Protein AF-A0A1E7FWL5-F1 (afdb_monomer_lite)

InterPro domains:
  IPR036691 Endonuclease/exonuclease/phosphatase superfamily [G3DSA:3.60.10.10] (48-161)
  IPR036691 Endonuclease/exonuclease/phosphatase superfamily [SSF56219] (115-160)

pLDDT: mean 86.13, std 13.61, range [46.31, 97.75]

Foldseek 3Di:
DLVLLVVLQQVLFDPDPQRWQAQVSLQVLCCLLVVDALDDVLNVLQQVQQPDDQPCPPDDPVVRSNVGDRDRGGIQDSVSSVVSVVVCVVVVVVVSVQSSCVSSVNHDPDPADDDDDDDDDDDDPQFKDWDDWDDDDDPDQDDCVVPVDNDPDTDTDIDTD

Secondary structure (DSSP, 8-state):
-HHHHHHHHHHHS-SSTT--B-HHHHHHHHHHHHSSTT-HHHHHHHHHHTT---S-TTS-HHHHHHH----TT--B-HHHHHHHHHHHHHTT-HHHHHHHHHHTT--PPP--------------TTTEEEEEEE----SS---TTT---SS---EEEEEE-

Sequence (161 aa):
MKDRLERIYNKLSNDTDDKQMDKITVEKWLLCINKKLRRGDEYRNAALAMGYIDSNPDDPWEERKYRMTIPEDGILSLSGFIEVYQKELSCGKFWGIAHDMQVLDESLPDAGLFTSRFDRIYYNSQSLTPVTITDTTSDEPCPNENEPSDHLPVAVSFTTI

Organism: NCBI:txid635003

Structure (mmCIF, N/CA/C/O backbone):
data_AF-A0A1E7FWL5-F1
#
_entry.id   AF-A0A1E7FWL5-F1
#
loop_
_atom_site.group_PDB
_atom_site.id
_atom_site.type_symbol
_atom_site.label_atom_id
_atom_site.label_alt_id
_atom_site.label_comp_id
_atom_site.label_asym_id
_atom_site.label_entity_id
_atom_site.label_seq_id
_atom_site.pdbx_PDB_ins_code
_atom_site.Cartn_x
_atom_site.Cartn_y
_atom_site.Cartn_z
_atom_site.occupancy
_atom_site.B_iso_or_equiv
_atom_site.auth_seq_id
_atom_site.auth_comp_id
_atom_site.auth_asym_id
_atom_site.auth_atom_id
_atom_site.pdbx_PDB_model_num
ATOM 1 N N . MET A 1 1 ? -7.655 -14.148 -1.323 1.00 81.94 1 MET A N 1
ATOM 2 C CA . MET A 1 1 ? -7.127 -12.808 -0.975 1.00 81.94 1 MET A CA 1
ATOM 3 C C . MET A 1 1 ? -8.059 -12.081 -0.014 1.00 81.94 1 MET A C 1
ATOM 5 O O . MET A 1 1 ? -7.613 -11.789 1.081 1.00 81.94 1 MET A O 1
ATOM 9 N N . LYS A 1 2 ? -9.339 -11.851 -0.360 1.00 89.75 2 LYS A N 1
ATOM 10 C CA . LYS A 1 2 ? -10.300 -11.154 0.522 1.00 89.75 2 LYS A CA 1
ATOM 11 C C . LYS A 1 2 ? -10.376 -11.744 1.935 1.00 89.75 2 LYS A C 1
ATOM 13 O O . LYS A 1 2 ? -10.091 -11.026 2.878 1.00 89.75 2 LYS A O 1
ATOM 18 N N . ASP A 1 3 ? -10.566 -13.055 2.064 1.00 94.25 3 ASP A N 1
ATOM 19 C CA . ASP A 1 3 ? -10.637 -13.715 3.378 1.00 94.25 3 ASP A CA 1
ATOM 20 C C . ASP A 1 3 ? -9.360 -13.538 4.224 1.00 94.25 3 ASP A C 1
ATOM 22 O O . ASP A 1 3 ? -9.424 -13.517 5.449 1.00 94.25 3 ASP A O 1
ATOM 26 N N . ARG A 1 4 ? -8.181 -13.415 3.587 1.00 95.12 4 ARG A N 1
ATOM 27 C CA . ARG A 1 4 ? -6.919 -13.104 4.288 1.00 95.12 4 ARG A CA 1
ATOM 28 C C . ARG A 1 4 ? -6.934 -11.672 4.800 1.00 95.12 4 ARG A C 1
ATOM 30 O O . ARG A 1 4 ? -6.671 -11.453 5.974 1.00 95.12 4 ARG A O 1
ATOM 37 N N . LEU A 1 5 ? -7.289 -10.719 3.939 1.00 96.25 5 LEU A N 1
ATOM 38 C CA . LEU A 1 5 ? -7.391 -9.308 4.313 1.00 96.25 5 LEU A CA 1
ATOM 39 C C . LEU A 1 5 ? -8.405 -9.096 5.441 1.00 96.25 5 LEU A C 1
ATOM 41 O O . LEU A 1 5 ? -8.142 -8.314 6.343 1.00 96.25 5 LEU A O 1
ATOM 45 N N . GLU A 1 6 ? -9.513 -9.836 5.444 1.00 95.81 6 GLU A N 1
ATOM 46 C CA . GLU A 1 6 ? -10.486 -9.817 6.539 1.00 95.81 6 GLU A CA 1
ATOM 47 C C . GLU A 1 6 ? -9.888 -10.318 7.857 1.00 95.81 6 GLU A C 1
ATOM 49 O O . GLU A 1 6 ? -10.095 -9.700 8.899 1.00 95.81 6 GLU A O 1
ATOM 54 N N . ARG A 1 7 ? -9.118 -11.413 7.847 1.00 96.12 7 ARG A N 1
ATOM 55 C CA . ARG A 1 7 ? -8.437 -11.902 9.059 1.00 96.12 7 ARG A CA 1
ATOM 56 C C . ARG A 1 7 ? -7.374 -10.931 9.561 1.00 96.12 7 ARG A C 1
ATOM 58 O O . ARG A 1 7 ? -7.325 -10.674 10.762 1.00 96.12 7 ARG A O 1
ATOM 65 N N . ILE A 1 8 ? -6.580 -10.354 8.658 1.00 96.69 8 ILE A N 1
ATOM 66 C CA . ILE A 1 8 ? -5.597 -9.312 8.984 1.00 96.69 8 ILE A CA 1
ATOM 67 C C . ILE A 1 8 ? -6.299 -8.112 9.614 1.00 96.69 8 ILE A C 1
ATOM 69 O O . ILE A 1 8 ? -5.916 -7.681 10.698 1.00 96.69 8 ILE A O 1
ATOM 73 N N . TYR A 1 9 ? -7.351 -7.606 8.970 1.00 96.81 9 TYR A N 1
ATOM 74 C CA . TYR A 1 9 ? -8.120 -6.474 9.470 1.00 96.81 9 TYR A CA 1
ATOM 75 C C . TYR A 1 9 ? -8.658 -6.754 10.872 1.00 96.81 9 TYR A C 1
ATOM 77 O O . TYR A 1 9 ? -8.427 -5.966 11.778 1.00 96.81 9 TYR A O 1
ATOM 85 N N . ASN A 1 10 ? -9.270 -7.922 11.082 1.00 94.75 10 ASN A N 1
ATOM 86 C CA . ASN A 1 10 ? -9.782 -8.343 12.386 1.00 94.75 10 ASN A CA 1
ATOM 87 C C . ASN A 1 10 ? -8.697 -8.484 13.470 1.00 94.75 10 ASN A C 1
ATOM 89 O O . ASN A 1 10 ? -9.008 -8.327 14.647 1.00 94.75 10 ASN A O 1
ATOM 93 N N . LYS A 1 11 ? -7.456 -8.835 13.100 1.00 95.06 11 LYS A N 1
ATOM 94 C CA . LYS A 1 11 ? -6.303 -8.929 14.018 1.00 95.06 11 LYS A CA 1
ATOM 95 C C . LYS A 1 11 ? -5.776 -7.546 14.401 1.00 95.06 11 LYS A C 1
ATOM 97 O O . LYS A 1 11 ? -5.263 -7.376 15.502 1.00 95.06 11 LYS A O 1
ATOM 102 N N . LEU A 1 12 ? -5.848 -6.592 13.475 1.00 95.12 12 LEU A N 1
ATOM 103 C CA . LEU A 1 12 ? -5.345 -5.234 13.668 1.00 95.12 12 LEU A CA 1
ATOM 104 C C . LEU A 1 12 ? -6.376 -4.321 14.331 1.00 95.12 12 LEU A C 1
ATOM 106 O O . LEU A 1 12 ? -5.986 -3.453 15.103 1.00 95.12 12 LEU A O 1
ATOM 110 N N . SER A 1 13 ? -7.659 -4.501 14.018 1.00 94.62 13 SER A N 1
ATOM 111 C CA . SER A 1 13 ? -8.760 -3.674 14.503 1.00 94.62 13 SER A CA 1
ATOM 112 C C . SER A 1 13 ? -8.833 -3.642 16.023 1.00 94.62 13 SER A C 1
ATOM 114 O O . SER A 1 13 ? -8.493 -4.610 16.703 1.00 94.62 13 SER A O 1
ATOM 116 N N . ASN A 1 14 ? -9.353 -2.537 16.539 1.00 88.25 14 ASN A N 1
ATOM 117 C CA . ASN A 1 14 ? -9.596 -2.345 17.957 1.00 88.25 14 ASN A CA 1
ATOM 118 C 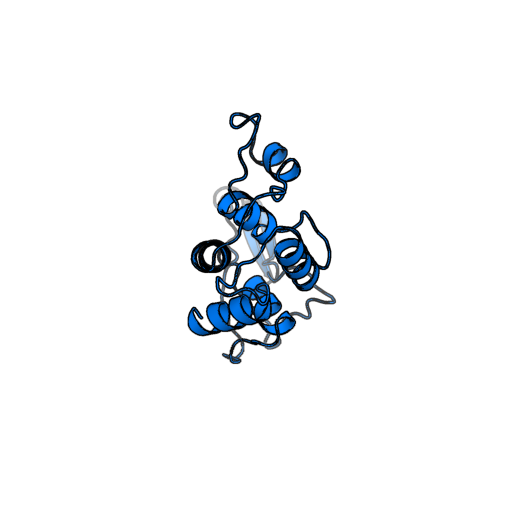C . ASN A 1 14 ? -10.565 -3.425 18.478 1.00 88.25 14 ASN A C 1
ATOM 120 O O . ASN A 1 14 ? -11.459 -3.857 17.751 1.00 88.25 14 ASN A O 1
ATOM 124 N N . ASP A 1 15 ? -10.432 -3.810 19.749 1.00 80.81 15 ASP A N 1
ATOM 125 C CA . ASP A 1 15 ? -11.254 -4.851 20.399 1.00 80.81 15 ASP A CA 1
ATOM 126 C C . ASP A 1 15 ? -12.670 -4.350 20.777 1.00 80.81 15 ASP A C 1
ATOM 128 O O . ASP A 1 15 ? -13.257 -4.743 21.782 1.00 80.81 15 ASP A O 1
ATOM 132 N N . THR A 1 16 ? -13.196 -3.396 20.005 1.00 76.75 16 THR A N 1
ATOM 133 C CA . THR A 1 16 ? -14.547 -2.850 20.155 1.00 76.75 16 THR A CA 1
ATOM 134 C C . THR A 1 16 ? -15.543 -3.666 19.333 1.00 76.75 16 THR A C 1
ATOM 136 O O . THR A 1 16 ? -15.167 -4.316 18.356 1.00 76.75 16 THR A O 1
ATOM 139 N N . ASP A 1 17 ? -16.830 -3.594 19.690 1.00 71.50 17 ASP A N 1
ATOM 140 C CA . ASP A 1 17 ? -17.902 -4.345 19.014 1.00 71.50 17 ASP A CA 1
ATOM 141 C C . ASP A 1 17 ? -17.952 -4.098 17.491 1.00 71.50 17 ASP A C 1
ATOM 143 O O . ASP A 1 17 ? -18.277 -5.005 16.727 1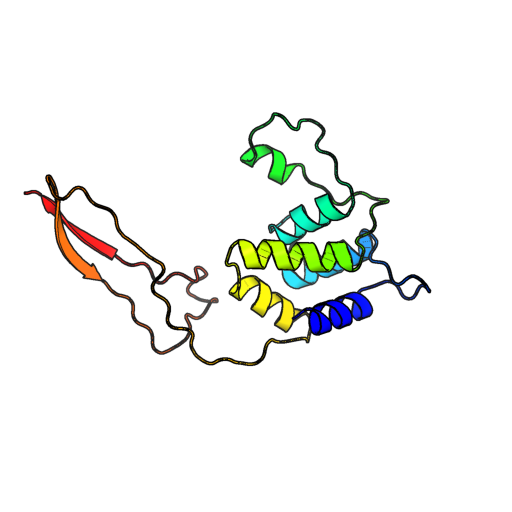.00 71.50 17 ASP A O 1
ATOM 147 N N . ASP A 1 18 ? -17.550 -2.904 17.041 1.00 73.44 18 ASP A N 1
ATOM 148 C CA . ASP A 1 18 ? -17.563 -2.512 15.626 1.00 73.44 18 ASP A CA 1
ATOM 149 C C . ASP A 1 18 ? -16.251 -2.793 14.871 1.00 73.44 18 ASP A C 1
ATOM 151 O O . ASP A 1 18 ? -16.174 -2.474 13.684 1.00 73.44 18 ASP A O 1
ATOM 155 N N . LYS A 1 19 ? -15.224 -3.366 15.528 1.00 81.50 19 LYS A N 1
ATOM 156 C CA . LYS A 1 19 ? -13.902 -3.710 14.960 1.00 81.50 19 LYS A CA 1
ATOM 157 C C . LYS A 1 19 ? -13.405 -2.713 13.914 1.00 81.50 19 LYS A C 1
ATOM 159 O O . LYS A 1 19 ? -13.392 -2.989 12.718 1.00 81.50 19 LYS A O 1
ATOM 164 N N . GLN A 1 20 ? -12.972 -1.545 14.370 1.00 88.25 20 GLN A N 1
ATOM 165 C CA . GLN A 1 20 ? -12.513 -0.464 13.496 1.00 88.25 20 GLN A CA 1
ATOM 166 C C . GLN A 1 20 ? -11.011 -0.224 13.640 1.00 88.25 20 GLN A C 1
ATOM 168 O O . GLN A 1 20 ? -10.422 -0.530 14.677 1.00 88.25 20 GLN A O 1
ATOM 173 N N . MET A 1 21 ? -10.389 0.335 12.601 1.00 96.75 21 MET A N 1
ATOM 174 C CA . MET A 1 21 ? -9.006 0.807 12.653 1.00 96.75 21 MET A CA 1
ATOM 175 C C . MET A 1 21 ? -9.004 2.338 12.689 1.00 96.75 21 MET A C 1
ATOM 177 O O . MET A 1 21 ? -9.218 2.993 11.668 1.00 96.75 21 MET A O 1
ATOM 181 N N . ASP A 1 22 ? -8.778 2.901 13.874 1.00 96.56 22 ASP A N 1
ATOM 182 C CA . ASP A 1 22 ? -8.527 4.335 14.042 1.00 96.56 22 ASP A CA 1
ATOM 183 C C . ASP A 1 22 ? -7.123 4.726 13.546 1.00 96.56 22 ASP A C 1
ATOM 185 O O . ASP A 1 22 ? -6.329 3.880 13.116 1.00 96.56 22 ASP A O 1
ATOM 189 N N . LYS A 1 23 ? -6.787 6.018 13.630 1.00 96.88 23 LYS A N 1
ATOM 190 C CA . LYS A 1 23 ? -5.464 6.528 13.257 1.00 96.88 23 LYS A CA 1
ATOM 191 C C . LYS A 1 23 ? -4.312 5.757 13.907 1.00 96.88 23 LYS A C 1
ATOM 193 O O . LYS A 1 23 ? -3.359 5.412 13.213 1.00 96.88 23 LYS A O 1
ATOM 198 N N . ILE A 1 24 ? -4.375 5.480 15.210 1.00 96.06 24 ILE A N 1
ATOM 199 C CA . ILE A 1 24 ? -3.279 4.823 15.940 1.00 96.06 24 ILE A CA 1
ATOM 200 C C . ILE A 1 24 ? -3.084 3.405 15.405 1.00 96.06 24 ILE A C 1
ATOM 202 O O . ILE A 1 24 ? -1.956 2.957 15.182 1.00 96.06 24 ILE A O 1
ATOM 206 N N . THR A 1 25 ? -4.183 2.695 15.189 1.00 96.62 25 THR A N 1
ATOM 207 C CA . THR A 1 25 ? -4.178 1.335 14.659 1.00 96.62 25 THR A CA 1
ATOM 208 C C . THR A 1 25 ? -3.685 1.291 13.208 1.00 96.62 25 THR A C 1
ATOM 210 O O . THR A 1 25 ? -2.848 0.450 12.868 1.00 96.62 25 THR A O 1
ATOM 213 N N . VAL A 1 26 ? -4.109 2.236 12.365 1.00 97.62 26 VAL A N 1
ATOM 214 C CA . VAL A 1 26 ? -3.626 2.373 10.980 1.00 97.62 26 VAL A CA 1
ATOM 215 C C . VAL A 1 26 ? -2.139 2.714 10.933 1.00 97.62 26 VAL A C 1
ATOM 217 O O . VAL A 1 26 ? -1.394 2.090 10.180 1.00 97.62 26 VAL A O 1
ATOM 220 N N . GLU A 1 27 ? -1.662 3.644 11.759 1.00 97.25 27 GLU A N 1
ATOM 221 C CA . GLU A 1 27 ? -0.239 3.987 11.824 1.00 97.25 27 GLU A CA 1
ATOM 222 C C . GLU A 1 27 ? 0.614 2.800 12.284 1.00 97.25 27 GLU A C 1
ATOM 224 O O . GLU A 1 27 ? 1.677 2.560 11.713 1.00 97.25 27 GLU A O 1
ATOM 229 N N . LYS A 1 28 ? 0.150 2.001 13.254 1.00 96.62 28 LYS A N 1
ATOM 230 C CA . LYS A 1 28 ? 0.842 0.764 13.659 1.00 96.62 28 LYS A CA 1
ATOM 231 C C . LYS A 1 28 ? 0.945 -0.234 12.510 1.00 96.62 28 LYS A C 1
ATOM 233 O O . LYS A 1 28 ? 2.024 -0.782 12.287 1.00 96.62 28 LYS A O 1
ATOM 238 N N . TRP A 1 29 ? -0.147 -0.452 11.777 1.00 97.06 29 TRP A N 1
ATOM 239 C CA . TRP A 1 29 ? -0.147 -1.308 10.590 1.00 97.06 29 TRP A CA 1
ATOM 240 C C . TRP A 1 29 ? 0.854 -0.807 9.543 1.00 97.06 29 TRP A C 1
ATOM 242 O O . TRP A 1 29 ? 1.752 -1.553 9.153 1.00 97.06 29 TRP A O 1
ATOM 252 N N . LEU A 1 30 ? 0.764 0.469 9.162 1.00 96.88 30 LEU A N 1
ATOM 253 C CA . LEU A 1 30 ? 1.634 1.082 8.156 1.00 96.88 30 LEU A CA 1
ATOM 254 C C . LEU A 1 30 ? 3.104 1.065 8.583 1.00 96.88 30 LEU A C 1
ATOM 256 O O . LEU A 1 30 ? 3.982 0.809 7.763 1.00 96.88 30 LEU A O 1
ATOM 260 N N . LEU A 1 31 ? 3.398 1.297 9.864 1.00 95.94 31 LEU A N 1
ATOM 261 C CA . LEU A 1 31 ? 4.753 1.195 10.398 1.00 95.94 31 LEU A CA 1
ATOM 262 C C . LEU A 1 31 ? 5.275 -0.247 10.346 1.00 95.94 31 LEU A C 1
ATOM 264 O O . LEU A 1 31 ? 6.455 -0.454 10.067 1.00 95.94 31 LEU A O 1
ATOM 268 N N . CYS A 1 32 ? 4.412 -1.238 10.579 1.00 95.31 32 CYS A N 1
ATOM 269 C CA . CYS A 1 32 ? 4.779 -2.649 10.531 1.00 95.31 32 CYS A CA 1
ATOM 270 C C . CYS A 1 32 ? 5.226 -3.070 9.122 1.00 95.31 32 CYS A C 1
ATOM 272 O O . CYS A 1 32 ? 6.319 -3.636 8.979 1.00 95.31 32 CYS A O 1
ATOM 274 N N . ILE A 1 33 ? 4.439 -2.718 8.097 1.00 94.88 33 ILE A N 1
ATOM 275 C CA . ILE A 1 33 ? 4.720 -3.072 6.697 1.00 94.88 33 ILE A CA 1
ATOM 276 C C . ILE A 1 33 ? 5.826 -2.207 6.069 1.00 94.88 33 ILE A C 1
ATOM 278 O O . ILE A 1 33 ? 6.759 -2.739 5.476 1.00 94.88 33 ILE A O 1
ATOM 282 N N . ASN A 1 34 ? 5.820 -0.885 6.286 1.00 91.06 34 ASN A N 1
ATOM 283 C CA . ASN A 1 34 ? 6.728 0.042 5.593 1.00 91.06 34 ASN A CA 1
ATOM 284 C C . ASN A 1 34 ? 8.012 0.369 6.366 1.00 91.06 34 ASN A C 1
ATOM 286 O O . ASN A 1 34 ? 8.888 1.065 5.838 1.00 91.06 34 ASN A O 1
ATOM 290 N N . LYS A 1 35 ? 8.100 -0.032 7.643 1.00 91.94 35 LYS A N 1
ATOM 291 C CA . LYS A 1 35 ? 9.143 0.354 8.623 1.00 91.94 35 LYS A CA 1
ATOM 292 C C . LYS A 1 35 ? 9.256 1.862 8.891 1.00 91.94 35 LYS A C 1
ATOM 294 O O . LYS A 1 35 ? 10.039 2.284 9.739 1.00 91.94 35 LYS A O 1
ATOM 299 N N . LYS A 1 36 ? 8.469 2.688 8.194 1.00 91.69 36 LYS A N 1
ATOM 300 C CA . LYS A 1 36 ? 8.424 4.147 8.309 1.00 91.69 36 LYS A CA 1
ATOM 301 C C . LYS A 1 36 ? 7.041 4.664 7.909 1.00 91.69 36 LYS A C 1
ATOM 303 O O . LYS A 1 36 ? 6.498 4.257 6.886 1.00 91.69 36 LYS A O 1
ATOM 308 N N . LEU A 1 37 ? 6.506 5.609 8.681 1.00 91.44 37 LEU A N 1
ATOM 309 C CA . LEU A 1 37 ? 5.260 6.309 8.354 1.00 91.44 37 LEU A CA 1
ATOM 310 C C . LEU A 1 37 ? 5.430 7.285 7.179 1.00 91.44 37 LEU A C 1
ATOM 312 O O . LEU A 1 37 ? 6.541 7.723 6.868 1.00 91.44 37 LEU A O 1
ATOM 316 N N . ARG A 1 38 ? 4.303 7.677 6.568 1.00 90.38 38 ARG A N 1
ATOM 317 C CA . ARG A 1 38 ? 4.225 8.644 5.452 1.00 90.38 38 ARG A CA 1
ATOM 318 C C . ARG A 1 38 ? 4.963 8.190 4.185 1.00 90.38 38 ARG A C 1
ATOM 320 O O . ARG A 1 38 ? 5.402 9.011 3.380 1.00 90.38 38 ARG A O 1
ATOM 327 N N . ARG A 1 39 ? 5.118 6.877 4.020 1.00 89.06 39 ARG A N 1
ATOM 328 C CA . ARG A 1 39 ? 5.739 6.226 2.864 1.00 89.06 39 ARG A CA 1
ATOM 329 C C . ARG A 1 39 ? 4.734 5.276 2.220 1.00 89.06 39 ARG A C 1
ATOM 331 O O . ARG A 1 39 ? 3.891 4.723 2.915 1.00 89.06 39 ARG A O 1
ATOM 338 N N . GLY A 1 40 ? 4.891 5.074 0.915 1.00 90.00 40 GLY A N 1
ATOM 339 C CA . GLY A 1 40 ? 4.108 4.099 0.166 1.00 90.00 40 GLY A CA 1
ATOM 340 C C . GLY A 1 40 ? 2.762 4.653 -0.276 1.00 90.00 40 GLY A C 1
ATOM 341 O O . GLY A 1 40 ? 2.299 5.693 0.206 1.00 90.00 40 GLY A O 1
ATOM 342 N N . ASP A 1 41 ? 2.166 3.978 -1.247 1.00 92.75 41 ASP A N 1
ATOM 343 C CA . ASP A 1 41 ? 0.825 4.317 -1.716 1.00 92.75 41 ASP A CA 1
ATOM 344 C C . ASP A 1 41 ? -0.237 3.744 -0.779 1.00 92.75 41 ASP A C 1
ATOM 346 O O . ASP A 1 41 ? -1.313 4.316 -0.677 1.00 92.75 41 ASP A O 1
ATOM 350 N N . GLU A 1 42 ? 0.091 2.724 0.010 1.00 95.88 42 GLU A N 1
ATOM 351 C CA . GLU A 1 42 ? -0.728 2.183 1.091 1.00 95.88 42 GLU A CA 1
ATOM 352 C C . GLU A 1 42 ? -1.085 3.277 2.099 1.00 95.88 42 GLU A C 1
ATOM 354 O O . GLU A 1 42 ? -2.255 3.456 2.426 1.00 95.88 42 GLU A O 1
ATOM 359 N N . TYR A 1 43 ? -0.100 4.084 2.520 1.00 96.62 43 TYR A N 1
ATOM 360 C CA . TYR A 1 43 ? -0.333 5.219 3.418 1.00 96.62 43 TYR A CA 1
ATOM 361 C C . TYR A 1 43 ? -1.285 6.245 2.793 1.00 96.62 43 TYR A C 1
ATOM 363 O O . TYR A 1 43 ? -2.182 6.760 3.459 1.00 96.62 43 TYR A O 1
ATOM 371 N N . ARG A 1 44 ? -1.097 6.552 1.506 1.00 96.31 44 ARG A N 1
ATOM 372 C CA . ARG A 1 44 ? -1.893 7.564 0.797 1.00 96.31 44 ARG A CA 1
ATOM 373 C C . ARG A 1 44 ? -3.323 7.087 0.571 1.00 9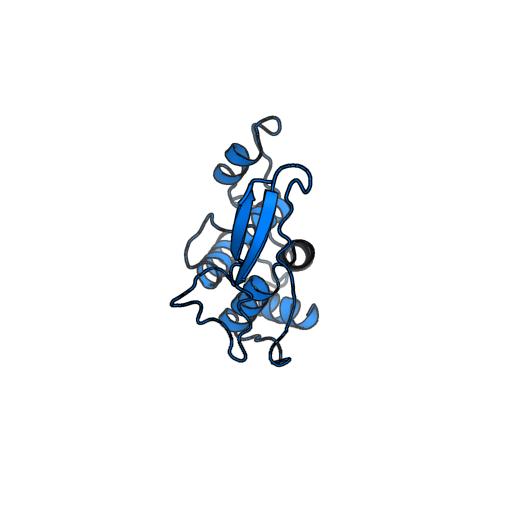6.31 44 ARG A C 1
ATOM 375 O O . ARG A 1 44 ? -4.278 7.803 0.849 1.00 96.31 44 ARG A O 1
ATOM 382 N N . ASN A 1 45 ? -3.466 5.849 0.123 1.00 97.00 45 ASN A N 1
ATOM 383 C CA . ASN A 1 45 ? -4.750 5.203 -0.085 1.00 97.00 45 ASN A CA 1
ATOM 384 C C . ASN A 1 45 ? -5.506 5.042 1.239 1.00 97.00 45 ASN A C 1
ATOM 386 O O . ASN A 1 45 ? -6.711 5.278 1.260 1.00 97.00 45 ASN A O 1
ATOM 390 N N . ALA A 1 46 ? -4.815 4.729 2.342 1.00 97.75 46 ALA A N 1
ATOM 391 C CA . ALA A 1 46 ? -5.412 4.693 3.674 1.00 97.75 46 ALA A CA 1
ATOM 392 C C . ALA A 1 46 ? -5.895 6.082 4.112 1.00 97.75 46 ALA A C 1
ATOM 394 O O . ALA A 1 46 ? -7.043 6.217 4.519 1.00 97.75 46 ALA A O 1
ATOM 395 N N . ALA A 1 47 ? -5.076 7.129 3.955 1.00 97.75 47 ALA A N 1
ATOM 396 C CA . ALA A 1 47 ? -5.478 8.501 4.274 1.00 97.75 47 ALA A CA 1
ATOM 397 C C . ALA A 1 47 ? -6.743 8.922 3.510 1.00 97.75 47 ALA A C 1
ATOM 399 O O . ALA A 1 47 ? -7.675 9.457 4.107 1.00 97.75 47 ALA A O 1
ATOM 400 N N . LEU A 1 48 ? -6.799 8.640 2.204 1.00 96.88 48 LEU A N 1
ATOM 401 C CA . LEU A 1 48 ? -7.969 8.920 1.368 1.00 96.88 48 LEU A CA 1
ATOM 402 C C . LEU A 1 48 ? -9.201 8.126 1.823 1.00 96.88 48 LEU A C 1
ATOM 404 O O . LEU A 1 48 ? -10.276 8.704 1.959 1.00 96.88 48 LEU A O 1
ATOM 408 N N . ALA A 1 49 ? -9.049 6.829 2.104 1.00 97.19 49 ALA A N 1
ATOM 409 C CA . ALA A 1 49 ? -10.135 5.983 2.604 1.00 97.19 49 ALA A CA 1
ATOM 410 C C . ALA A 1 49 ? -10.641 6.418 3.992 1.00 97.19 49 ALA A C 1
ATOM 412 O O . ALA A 1 49 ? -11.796 6.175 4.329 1.00 97.19 49 ALA A O 1
ATOM 413 N N . MET A 1 50 ? -9.794 7.092 4.772 1.00 97.75 50 MET A N 1
ATOM 414 C CA . MET A 1 50 ? -10.118 7.672 6.077 1.00 97.75 50 MET A CA 1
ATOM 415 C C . MET A 1 50 ? -10.654 9.109 5.994 1.00 97.75 50 MET A C 1
ATOM 417 O O . MET A 1 50 ? -10.867 9.732 7.030 1.00 97.75 50 MET A O 1
ATOM 421 N N . GLY A 1 51 ? -10.878 9.642 4.788 1.00 97.25 51 GLY A N 1
ATOM 422 C CA . GLY A 1 51 ? -11.507 10.949 4.589 1.00 97.25 51 GLY A CA 1
ATOM 423 C C . GLY A 1 51 ? -10.543 12.132 4.498 1.00 97.25 51 GLY A C 1
ATOM 424 O O . GLY A 1 51 ? -10.969 13.268 4.688 1.00 97.25 51 GLY A O 1
ATOM 425 N N . TYR A 1 52 ? -9.257 11.913 4.202 1.00 97.25 52 TYR A N 1
ATOM 426 C CA . TYR A 1 52 ? -8.334 13.014 3.918 1.00 97.25 52 TYR A CA 1
ATOM 427 C C . TYR A 1 52 ? -8.834 13.879 2.749 1.00 97.25 52 TYR A C 1
ATOM 429 O O . TYR A 1 52 ? -9.128 13.372 1.665 1.00 97.25 52 TYR A O 1
ATOM 437 N N . ILE A 1 53 ? -8.848 15.198 2.956 1.00 94.75 53 ILE A N 1
ATOM 438 C CA . ILE A 1 53 ? -9.168 16.203 1.940 1.00 94.75 53 ILE A CA 1
ATOM 439 C C . ILE A 1 53 ? -7.924 17.068 1.722 1.00 94.75 53 ILE A C 1
ATOM 441 O O . ILE A 1 53 ? -7.384 17.642 2.666 1.00 94.75 53 ILE A O 1
ATOM 445 N N . ASP A 1 54 ? -7.464 17.156 0.474 1.00 93.38 54 ASP A N 1
ATOM 446 C CA . ASP A 1 54 ? -6.336 18.015 0.105 1.00 93.38 54 ASP A CA 1
ATOM 447 C C . ASP A 1 54 ? -6.766 19.483 0.155 1.00 93.38 54 ASP A C 1
ATOM 449 O O . ASP A 1 54 ? -7.767 19.862 -0.455 1.00 93.38 54 ASP A O 1
ATOM 453 N N . SER A 1 55 ? -6.008 20.317 0.867 1.00 93.50 55 SER A N 1
ATOM 454 C CA . SER A 1 55 ? -6.286 21.751 0.950 1.00 93.50 55 SER A CA 1
ATOM 455 C C . SER A 1 55 ? -6.049 22.471 -0.379 1.00 93.50 55 SER A C 1
ATOM 457 O O . SER A 1 55 ? -6.676 23.497 -0.619 1.00 93.50 55 SER A O 1
ATOM 459 N N . ASN A 1 56 ? -5.167 21.934 -1.233 1.00 94.50 56 ASN A N 1
ATOM 460 C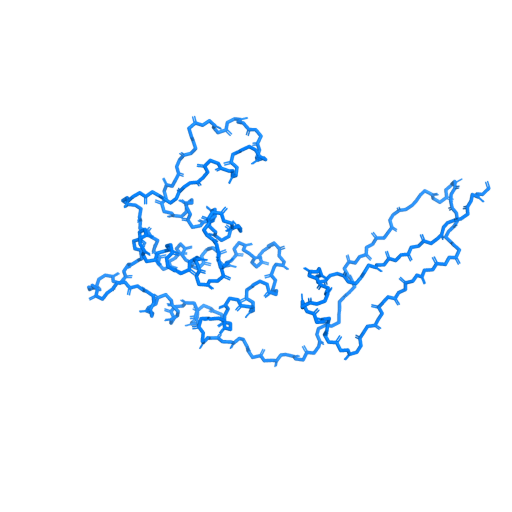 CA . ASN A 1 56 ? -4.811 22.502 -2.536 1.00 94.50 56 ASN A CA 1
ATOM 461 C C . ASN A 1 56 ? -4.871 21.399 -3.614 1.00 94.50 56 ASN A C 1
ATOM 463 O O . ASN A 1 56 ? -3.830 20.877 -4.030 1.00 94.50 56 ASN A O 1
ATOM 467 N N . PRO A 1 57 ? -6.076 20.997 -4.056 1.00 93.06 57 PRO A N 1
ATOM 468 C CA . PRO A 1 57 ? -6.247 19.863 -4.968 1.00 93.06 57 PRO A CA 1
ATOM 469 C C . PRO A 1 57 ? -5.684 20.108 -6.377 1.00 93.06 57 PRO A C 1
ATOM 471 O O . PRO A 1 57 ? -5.399 19.136 -7.081 1.00 93.06 57 PRO A O 1
ATOM 474 N N . ASP A 1 58 ? -5.509 21.376 -6.762 1.00 95.88 58 ASP A N 1
ATOM 475 C CA . ASP A 1 58 ? -5.022 21.799 -8.081 1.00 95.88 58 ASP A CA 1
ATOM 476 C C . ASP A 1 58 ? -3.492 21.705 -8.232 1.00 95.88 58 ASP A C 1
ATOM 478 O O . ASP A 1 58 ? -2.976 21.801 -9.347 1.00 95.88 58 ASP A O 1
ATOM 482 N N . ASP A 1 59 ? -2.756 21.493 -7.136 1.00 95.00 59 ASP A N 1
ATOM 483 C CA . ASP A 1 59 ? -1.300 21.347 -7.190 1.00 95.00 59 ASP A CA 1
ATOM 484 C C . ASP A 1 59 ? -0.883 20.050 -7.923 1.00 95.00 59 ASP A C 1
ATOM 486 O O . ASP A 1 59 ? -1.627 19.059 -7.951 1.00 95.00 59 ASP A O 1
ATOM 490 N N . PRO A 1 60 ? 0.342 19.983 -8.475 1.00 95.06 60 PRO A N 1
ATOM 491 C CA . PRO A 1 60 ? 0.869 18.753 -9.055 1.00 95.06 60 PRO A CA 1
ATOM 492 C C . PRO A 1 60 ? 0.888 17.587 -8.052 1.00 95.06 60 PRO A C 1
ATOM 494 O O . PRO A 1 60 ? 1.216 17.756 -6.875 1.00 95.06 60 PRO A O 1
ATOM 497 N N . TRP A 1 61 ? 0.614 16.365 -8.527 1.00 88.88 61 TRP A N 1
ATOM 498 C CA . TRP A 1 61 ? 0.610 15.149 -7.693 1.00 88.88 61 TRP A CA 1
ATOM 499 C C . TRP A 1 61 ? 1.896 14.965 -6.871 1.00 88.88 61 TRP A C 1
ATOM 501 O O . TRP A 1 61 ? 1.850 14.567 -5.705 1.00 88.88 61 TRP A O 1
ATOM 511 N N . GLU A 1 62 ? 3.037 15.299 -7.473 1.00 89.50 62 GLU A N 1
ATOM 512 C CA . GLU A 1 62 ? 4.354 15.202 -6.846 1.00 89.50 62 GLU A CA 1
ATOM 513 C C . GLU A 1 62 ? 4.479 16.042 -5.573 1.00 89.50 62 GLU A C 1
ATOM 515 O O . GLU A 1 62 ? 5.206 15.652 -4.666 1.00 89.50 62 GLU A O 1
ATOM 520 N N . GLU A 1 63 ? 3.735 17.139 -5.461 1.00 91.19 63 GLU A N 1
ATOM 521 C CA . GLU A 1 63 ? 3.704 17.979 -4.264 1.00 91.19 63 GLU A CA 1
ATOM 522 C C . GLU A 1 63 ? 2.639 17.493 -3.277 1.00 91.19 63 GLU A C 1
ATOM 524 O O . GLU A 1 63 ? 2.896 17.344 -2.076 1.00 91.19 63 GLU A O 1
ATOM 529 N N . ARG A 1 64 ? 1.454 17.158 -3.797 1.00 91.75 64 ARG A N 1
ATOM 530 C CA . ARG A 1 64 ? 0.300 16.688 -3.017 1.00 91.75 64 ARG A CA 1
ATOM 531 C C . ARG A 1 64 ? 0.627 15.460 -2.173 1.00 91.75 64 ARG A C 1
ATOM 533 O O . ARG A 1 64 ? 0.280 15.396 -0.991 1.00 91.75 64 ARG A O 1
ATOM 540 N N . LYS A 1 65 ? 1.369 14.502 -2.738 1.00 89.62 65 LYS A N 1
ATOM 541 C CA . LYS A 1 65 ? 1.677 13.220 -2.084 1.00 89.62 65 LYS A CA 1
ATOM 542 C C . LYS A 1 65 ? 2.466 13.346 -0.773 1.00 89.62 65 LYS A C 1
ATOM 544 O O . LYS A 1 65 ? 2.442 12.406 0.020 1.00 89.62 65 LYS A O 1
ATOM 549 N N . TYR A 1 66 ? 3.160 14.465 -0.540 1.00 89.69 66 TYR A N 1
ATOM 550 C CA . TYR A 1 66 ? 3.916 14.719 0.695 1.00 89.69 66 TYR A CA 1
ATOM 551 C C . TYR A 1 66 ? 3.085 15.406 1.787 1.00 89.69 66 TYR A C 1
ATOM 553 O O . TYR A 1 66 ? 3.427 15.317 2.969 1.00 89.69 66 TYR A O 1
ATOM 561 N N . ARG A 1 67 ? 1.986 16.072 1.415 1.00 92.62 67 ARG A N 1
ATOM 562 C CA . ARG A 1 67 ? 1.083 16.749 2.360 1.00 92.62 67 ARG A CA 1
ATOM 563 C C . ARG A 1 67 ? 0.071 15.810 2.997 1.00 92.62 67 ARG A C 1
ATOM 565 O O . ARG A 1 67 ? -0.476 16.138 4.043 1.00 92.62 67 ARG A O 1
ATOM 572 N N . MET A 1 68 ? -0.151 14.650 2.389 1.00 94.81 68 MET A N 1
ATOM 573 C CA . MET A 1 68 ? -1.145 13.693 2.846 1.00 94.81 68 MET A CA 1
ATOM 574 C C . MET A 1 68 ? -0.860 13.206 4.274 1.00 94.81 68 MET A C 1
ATOM 576 O O . MET A 1 68 ? 0.269 12.833 4.623 1.00 94.81 68 MET A O 1
ATOM 580 N N . THR A 1 69 ? -1.897 13.212 5.107 1.00 96.19 69 THR A N 1
ATOM 581 C CA . THR A 1 69 ? -1.854 12.782 6.509 1.00 96.19 69 THR A CA 1
ATOM 582 C C . THR A 1 69 ? -3.065 11.926 6.837 1.00 96.19 69 THR A C 1
ATOM 584 O O . THR A 1 69 ? -4.145 12.175 6.308 1.00 96.19 69 THR A O 1
ATOM 587 N N . ILE A 1 70 ? -2.895 10.945 7.724 1.00 97.38 70 ILE A N 1
ATOM 588 C CA . ILE A 1 70 ? -4.027 10.216 8.299 1.00 97.38 70 ILE A CA 1
ATOM 589 C C . ILE A 1 70 ? -4.828 11.191 9.185 1.00 97.38 70 ILE A C 1
ATOM 591 O O . ILE A 1 70 ? -4.222 11.790 10.079 1.00 97.38 70 ILE A O 1
ATOM 595 N N . PRO A 1 71 ? -6.136 11.403 8.941 1.00 97.31 71 PRO A N 1
ATOM 596 C CA . PRO A 1 71 ? -6.973 12.260 9.788 1.00 97.31 71 PRO A CA 1
ATOM 597 C C . PRO A 1 71 ? -7.060 11.734 11.230 1.00 97.31 71 PRO A C 1
ATOM 599 O O . PRO A 1 71 ? -7.069 10.523 11.437 1.00 97.31 71 PRO A O 1
ATOM 602 N N . GLU A 1 72 ? -7.129 12.625 12.228 1.00 96.88 72 GLU A N 1
ATOM 603 C CA . GLU A 1 72 ? -7.176 12.240 13.657 1.00 96.88 72 GLU A CA 1
ATOM 604 C C . GLU A 1 72 ? -8.444 11.455 14.021 1.00 96.88 72 GLU A C 1
ATOM 606 O O . GLU A 1 72 ? -8.396 10.528 14.823 1.00 96.88 72 GLU A O 1
ATOM 611 N N . ASP A 1 73 ? -9.567 11.828 13.415 1.00 96.19 73 ASP A N 1
ATOM 612 C CA . ASP A 1 73 ? -10.904 11.258 13.591 1.00 96.19 73 ASP A CA 1
ATOM 613 C C . ASP A 1 73 ? -11.295 10.295 12.457 1.00 96.19 73 ASP A C 1
ATOM 615 O O . ASP A 1 73 ? -12.420 9.794 12.410 1.00 96.19 73 ASP A O 1
ATOM 619 N N . GLY A 1 74 ? -10.363 10.021 11.542 1.00 96.19 74 GLY A N 1
ATOM 620 C CA . GLY A 1 74 ? -10.572 9.106 10.433 1.00 96.19 74 GLY A CA 1
ATOM 621 C C . GLY A 1 74 ? -10.674 7.659 10.909 1.00 96.19 74 GLY A C 1
ATOM 622 O O . GLY A 1 74 ? -9.918 7.213 11.774 1.00 96.19 74 GLY A O 1
ATOM 623 N N . ILE A 1 75 ? -11.573 6.901 10.283 1.00 96.94 75 ILE A N 1
ATOM 624 C CA . ILE A 1 75 ? -11.731 5.464 10.513 1.00 96.94 75 ILE A CA 1
ATOM 625 C C . ILE A 1 75 ? -11.497 4.724 9.204 1.00 96.94 75 ILE A C 1
ATOM 627 O O . ILE A 1 75 ? -12.159 4.991 8.201 1.00 96.94 75 ILE A O 1
ATOM 631 N N . LEU A 1 76 ? -10.581 3.756 9.220 1.00 97.19 76 LEU A N 1
ATOM 632 C CA . LEU A 1 76 ? -10.396 2.842 8.103 1.00 97.19 76 LEU A CA 1
ATOM 633 C C . LEU A 1 76 ? -11.307 1.631 8.300 1.00 97.19 76 LEU A C 1
ATOM 635 O O . LEU A 1 76 ? -11.035 0.749 9.117 1.00 97.19 76 LEU A O 1
ATOM 639 N N . SER A 1 77 ? -12.406 1.588 7.549 1.00 95.88 77 SER A N 1
ATOM 640 C CA . SER A 1 77 ? -13.303 0.431 7.519 1.00 95.88 77 SER A CA 1
ATOM 641 C C . SER A 1 77 ? -12.645 -0.770 6.831 1.00 95.88 77 SER A C 1
ATOM 643 O O . SER A 1 77 ? -11.692 -0.619 6.063 1.00 95.88 77 SER A O 1
ATOM 645 N N . LEU A 1 78 ? -13.195 -1.970 7.037 1.00 95.81 78 LEU A N 1
ATOM 646 C CA . LEU A 1 78 ? -12.754 -3.176 6.329 1.00 95.81 78 LEU A CA 1
ATOM 647 C C . LEU A 1 78 ? -12.798 -2.994 4.804 1.00 95.81 78 LEU A C 1
ATOM 649 O O . LEU A 1 78 ? -11.879 -3.409 4.100 1.00 95.81 78 LEU A O 1
ATOM 653 N N . SER A 1 79 ? -13.847 -2.350 4.281 1.00 95.75 79 SER A N 1
ATOM 654 C CA . SER A 1 79 ? -13.957 -2.086 2.844 1.00 95.75 79 SER A CA 1
ATOM 655 C C . SER A 1 79 ? -12.858 -1.142 2.358 1.00 95.75 79 SER A C 1
ATOM 657 O O . SER A 1 79 ? -12.264 -1.410 1.318 1.00 95.75 79 SER A O 1
ATOM 659 N N . GLY A 1 80 ? -12.547 -0.091 3.125 1.00 96.75 80 GLY A N 1
ATOM 660 C CA . GLY A 1 80 ? -11.446 0.822 2.817 1.00 96.75 80 GLY A CA 1
ATOM 661 C C . GLY A 1 80 ? -10.089 0.118 2.859 1.00 96.75 80 GLY A C 1
ATOM 662 O O . GLY A 1 80 ? -9.282 0.279 1.950 1.00 96.75 80 GLY A O 1
ATOM 663 N N . PHE A 1 81 ? -9.860 -0.736 3.859 1.00 97.44 81 PHE A N 1
ATOM 664 C CA . PHE A 1 81 ? -8.648 -1.551 3.964 1.00 97.44 81 PHE A CA 1
ATOM 665 C C . PHE A 1 81 ? -8.473 -2.491 2.760 1.00 97.44 81 PHE A C 1
ATOM 667 O O . PHE A 1 81 ? -7.395 -2.557 2.169 1.00 97.44 81 PHE A O 1
ATOM 674 N N . ILE A 1 82 ? -9.542 -3.178 2.340 1.00 97.06 82 ILE A N 1
ATOM 675 C CA . ILE A 1 82 ? -9.525 -4.018 1.133 1.00 97.06 82 ILE A CA 1
ATOM 676 C C . ILE A 1 82 ? -9.245 -3.171 -0.115 1.00 97.06 82 ILE A C 1
ATOM 678 O O . ILE A 1 82 ? -8.462 -3.592 -0.968 1.00 97.06 82 ILE A O 1
ATOM 682 N N . GLU A 1 83 ? -9.845 -1.984 -0.223 1.00 97.00 83 GLU A N 1
ATOM 683 C CA . GLU A 1 83 ? -9.641 -1.080 -1.357 1.00 97.00 83 GLU A CA 1
ATOM 684 C C . GLU A 1 83 ? -8.176 -0.634 -1.483 1.00 97.00 83 GLU A C 1
ATOM 686 O O . GLU A 1 83 ? -7.660 -0.575 -2.601 1.00 97.00 83 GLU A O 1
ATOM 691 N N . VAL A 1 84 ? -7.473 -0.393 -0.366 1.00 97.31 84 VAL A N 1
ATOM 692 C CA . VAL A 1 84 ? -6.031 -0.082 -0.378 1.00 97.31 84 VAL A CA 1
ATOM 693 C C . VAL A 1 84 ? -5.251 -1.178 -1.108 1.00 97.31 84 VAL A C 1
ATOM 695 O O . VAL A 1 84 ? -4.538 -0.889 -2.069 1.00 97.31 84 VAL A O 1
ATOM 698 N N . TYR A 1 85 ? -5.443 -2.442 -0.724 1.00 96.94 85 TYR A N 1
ATOM 699 C CA . TYR A 1 85 ? -4.755 -3.570 -1.359 1.00 96.94 85 TYR A CA 1
ATOM 700 C C . TYR A 1 85 ? -5.215 -3.821 -2.802 1.00 96.94 85 TYR A C 1
ATOM 702 O O . TYR A 1 85 ? -4.423 -4.242 -3.644 1.00 96.94 85 TYR A O 1
ATOM 710 N N . GLN A 1 86 ? -6.480 -3.544 -3.130 1.00 95.44 86 GLN A N 1
ATOM 711 C CA . GLN A 1 86 ? -6.964 -3.629 -4.510 1.00 95.44 86 GLN A CA 1
ATOM 712 C C . GLN A 1 86 ? -6.304 -2.585 -5.419 1.00 95.44 86 GLN A C 1
ATOM 714 O O . GLN A 1 86 ? -5.979 -2.908 -6.563 1.00 95.44 86 GLN A O 1
ATOM 719 N N . LYS A 1 87 ? -6.067 -1.364 -4.920 1.00 93.75 87 LYS A N 1
ATOM 720 C CA . LYS A 1 87 ? -5.334 -0.327 -5.660 1.00 93.75 87 LYS A CA 1
ATOM 721 C C . LYS A 1 87 ? -3.891 -0.748 -5.919 1.00 93.75 87 LYS A C 1
ATOM 723 O O . LYS A 1 87 ? -3.464 -0.703 -7.071 1.00 93.75 87 LYS A O 1
ATOM 728 N N . GLU A 1 88 ? -3.185 -1.252 -4.907 1.00 91.38 88 GLU A N 1
ATOM 729 C CA . GLU A 1 88 ? -1.819 -1.774 -5.075 1.00 91.38 88 GLU A CA 1
ATOM 730 C C . GLU A 1 88 ? -1.765 -2.889 -6.130 1.00 91.38 88 GLU A C 1
ATOM 732 O O . GLU A 1 88 ? -0.923 -2.869 -7.032 1.00 91.38 88 GLU A O 1
ATOM 737 N N . LEU A 1 89 ? -2.728 -3.815 -6.081 1.00 88.69 89 LEU A N 1
ATOM 738 C CA . LEU A 1 89 ? -2.843 -4.898 -7.053 1.00 88.69 89 LEU A CA 1
ATOM 739 C C . LEU A 1 89 ? -3.085 -4.375 -8.477 1.00 88.69 89 LEU A C 1
ATOM 741 O O . LEU A 1 89 ? -2.477 -4.870 -9.423 1.00 88.69 89 LEU A O 1
ATOM 745 N N . SER A 1 90 ? -3.940 -3.360 -8.638 1.00 86.06 90 SER A N 1
ATOM 746 C CA . SER A 1 90 ? -4.221 -2.745 -9.945 1.00 86.06 90 SER A CA 1
ATOM 747 C C . SER A 1 90 ? -3.015 -2.014 -10.545 1.00 86.06 90 SER A C 1
ATOM 749 O O . SER A 1 90 ? -2.899 -1.923 -11.765 1.00 86.06 90 SER A O 1
ATOM 751 N N . CYS A 1 91 ? -2.089 -1.563 -9.696 1.00 82.19 91 CYS A N 1
ATOM 752 C CA . CYS A 1 91 ? -0.813 -0.970 -10.090 1.00 82.19 91 CYS A CA 1
ATOM 753 C C . CYS A 1 91 ? 0.284 -2.018 -10.348 1.00 82.19 91 CYS A C 1
ATOM 755 O O . CYS A 1 91 ? 1.428 -1.649 -10.597 1.00 82.19 91 CYS A O 1
ATOM 757 N N . GLY A 1 92 ? -0.038 -3.314 -10.270 1.00 82.25 92 GLY A N 1
ATOM 758 C CA . GLY A 1 92 ? 0.911 -4.399 -10.515 1.00 82.25 92 GLY A CA 1
ATOM 759 C C . GLY A 1 92 ? 1.905 -4.645 -9.377 1.00 82.25 92 GLY A C 1
ATOM 760 O O . GLY A 1 92 ? 2.935 -5.276 -9.595 1.00 82.25 92 GLY A O 1
ATOM 761 N N . LYS A 1 93 ? 1.623 -4.180 -8.155 1.00 85.19 93 LYS A N 1
ATOM 762 C CA . LYS A 1 93 ? 2.548 -4.280 -7.014 1.00 85.19 93 LYS A CA 1
ATOM 763 C C . LYS A 1 93 ? 2.406 -5.592 -6.244 1.00 85.19 93 LYS A C 1
ATOM 765 O O . LYS A 1 93 ? 2.213 -5.617 -5.030 1.00 85.19 93 LYS A O 1
ATOM 770 N N . PHE A 1 94 ? 2.484 -6.706 -6.962 1.00 85.69 94 PHE A N 1
ATOM 771 C CA . PHE A 1 94 ? 2.273 -8.041 -6.395 1.00 85.69 94 PHE A CA 1
ATOM 772 C C . PHE A 1 94 ? 3.262 -8.369 -5.268 1.00 85.69 94 PHE A C 1
ATOM 774 O O . PHE A 1 94 ? 2.860 -8.940 -4.256 1.00 85.69 94 PHE A O 1
ATOM 781 N N . TRP A 1 95 ? 4.528 -7.969 -5.417 1.00 84.00 95 TRP A N 1
ATOM 782 C CA . TRP A 1 95 ? 5.589 -8.235 -4.443 1.00 84.00 95 TRP A CA 1
ATOM 783 C C . TRP A 1 95 ? 5.419 -7.450 -3.147 1.00 84.00 95 TRP A C 1
ATOM 785 O O . TRP A 1 95 ? 5.558 -8.031 -2.075 1.00 84.00 95 TRP A O 1
ATOM 795 N N . GLY A 1 96 ? 5.040 -6.170 -3.236 1.00 88.62 96 GLY A N 1
ATOM 796 C CA . GLY A 1 96 ? 4.698 -5.361 -2.063 1.00 88.62 96 GLY A CA 1
ATOM 797 C C . GLY A 1 96 ? 3.562 -5.999 -1.266 1.00 88.62 96 GLY A C 1
ATOM 798 O O . GLY A 1 96 ? 3.685 -6.212 -0.064 1.00 88.62 96 GLY A O 1
ATOM 799 N N . ILE A 1 97 ? 2.511 -6.453 -1.957 1.00 92.12 97 ILE A N 1
ATOM 800 C CA . ILE A 1 97 ? 1.405 -7.176 -1.317 1.00 92.12 97 ILE A CA 1
ATOM 801 C C . ILE A 1 97 ? 1.891 -8.491 -0.691 1.00 92.12 97 ILE A C 1
ATOM 803 O O . ILE A 1 97 ? 1.520 -8.795 0.438 1.00 92.12 97 ILE A O 1
ATOM 807 N N . ALA A 1 98 ? 2.710 -9.282 -1.388 1.00 90.81 98 ALA A N 1
ATOM 808 C CA . ALA A 1 98 ? 3.233 -10.542 -0.857 1.00 90.81 98 ALA A CA 1
ATOM 809 C C . ALA A 1 98 ? 4.092 -10.330 0.403 1.00 90.81 98 ALA A C 1
ATOM 811 O O . ALA A 1 98 ? 3.915 -11.050 1.389 1.00 90.81 98 ALA A O 1
ATOM 812 N N . HIS A 1 99 ? 4.957 -9.314 0.388 1.00 90.75 99 HIS A N 1
ATOM 813 C CA . HIS A 1 99 ? 5.755 -8.891 1.535 1.00 90.75 99 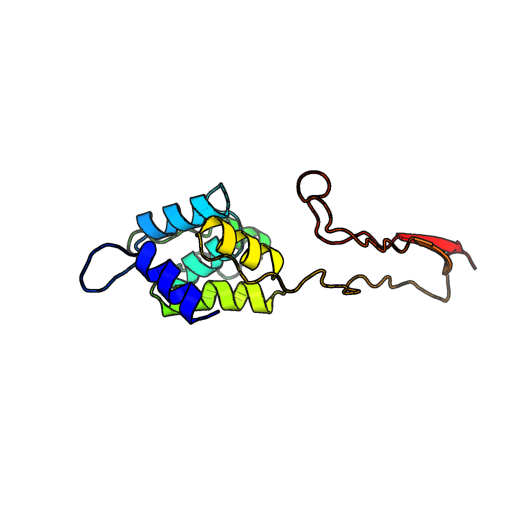HIS A CA 1
ATOM 814 C C . HIS A 1 99 ? 4.863 -8.482 2.713 1.00 90.75 99 HIS A C 1
ATOM 816 O O . HIS A 1 99 ? 5.048 -8.975 3.825 1.00 90.75 99 HIS A O 1
ATOM 822 N N . ASP A 1 100 ? 3.855 -7.641 2.477 1.00 94.94 100 ASP A N 1
ATOM 823 C CA . ASP A 1 100 ? 2.904 -7.227 3.508 1.00 94.94 100 ASP A CA 1
ATOM 824 C C . ASP A 1 100 ? 2.188 -8.418 4.136 1.00 94.94 100 ASP A C 1
ATOM 826 O O . ASP A 1 100 ? 2.125 -8.536 5.359 1.00 94.94 100 ASP A O 1
ATOM 830 N N . MET A 1 101 ? 1.676 -9.330 3.304 1.00 94.94 101 MET A N 1
ATOM 831 C CA . MET A 1 101 ? 1.013 -10.544 3.774 1.00 94.94 101 MET A CA 1
ATOM 832 C C . MET A 1 101 ? 1.947 -11.376 4.662 1.00 94.94 101 MET A C 1
ATOM 834 O O . MET A 1 101 ? 1.514 -11.872 5.700 1.00 94.94 101 MET A O 1
ATOM 838 N N . GLN A 1 102 ? 3.226 -11.503 4.294 1.00 93.31 102 GLN A N 1
ATOM 839 C CA . GLN A 1 102 ? 4.222 -12.213 5.096 1.00 93.31 102 GLN A CA 1
ATOM 840 C C . GLN A 1 102 ? 4.491 -11.521 6.437 1.00 93.31 102 GLN A C 1
ATOM 842 O O . GLN A 1 102 ? 4.485 -12.180 7.474 1.00 93.31 102 GLN A O 1
ATOM 847 N N . VAL A 1 103 ? 4.687 -10.200 6.434 1.00 95.06 103 VAL A N 1
ATOM 848 C CA . VAL A 1 103 ? 4.919 -9.405 7.653 1.00 95.06 103 VAL A CA 1
ATOM 849 C C . VAL A 1 103 ? 3.720 -9.454 8.606 1.00 95.06 103 VAL A C 1
ATOM 851 O O . VAL A 1 103 ? 3.889 -9.323 9.817 1.00 95.06 103 VAL A O 1
ATOM 854 N N . LEU A 1 104 ? 2.512 -9.657 8.078 1.00 96.06 104 LEU A N 1
ATOM 855 C CA . LEU A 1 104 ? 1.266 -9.700 8.847 1.00 96.06 104 LEU A CA 1
ATOM 856 C C . LEU A 1 104 ? 0.844 -11.123 9.274 1.00 96.06 104 LEU A C 1
ATOM 858 O O . LEU A 1 104 ? -0.254 -11.292 9.812 1.00 96.06 104 LEU A O 1
ATOM 862 N N . ASP A 1 105 ? 1.723 -12.119 9.111 1.00 95.81 105 ASP A N 1
ATOM 863 C CA . ASP A 1 105 ? 1.515 -13.551 9.405 1.00 95.81 105 ASP A CA 1
ATOM 864 C C . ASP A 1 105 ? 0.430 -14.235 8.550 1.00 95.81 105 ASP A C 1
ATOM 866 O O . ASP A 1 105 ? -0.189 -15.219 8.955 1.00 95.81 105 ASP A O 1
ATOM 870 N N . GLU A 1 106 ? 0.183 -13.729 7.346 1.00 96.06 106 GLU A N 1
ATOM 871 C CA . GLU A 1 106 ? -0.830 -14.226 6.411 1.00 96.06 106 GLU A CA 1
ATOM 872 C C . GLU A 1 106 ? -0.225 -14.471 5.020 1.00 96.06 106 GLU A C 1
ATOM 874 O O . GLU A 1 106 ? -0.874 -14.239 3.997 1.00 96.06 106 GLU A O 1
ATOM 879 N N . SER A 1 107 ? 1.014 -14.982 4.986 1.00 93.00 107 SER A N 1
ATOM 880 C CA . SER A 1 107 ? 1.795 -15.250 3.772 1.00 93.00 107 SER A CA 1
ATOM 881 C C . SER A 1 107 ? 0.969 -15.900 2.666 1.00 93.00 107 SER A C 1
ATOM 883 O O . SER A 1 107 ? 0.236 -16.874 2.889 1.00 93.00 107 SER A O 1
ATOM 885 N N . LEU A 1 108 ? 1.117 -15.375 1.450 1.00 88.88 108 LEU A N 1
ATOM 886 C CA . LEU A 1 108 ? 0.532 -15.980 0.260 1.00 88.88 108 LEU A CA 1
ATOM 887 C C . LEU A 1 108 ? 1.143 -17.369 0.020 1.00 88.88 108 LEU A C 1
ATOM 889 O O . LEU A 1 108 ? 2.299 -17.594 0.380 1.00 88.88 108 LEU A O 1
ATOM 893 N N . PRO A 1 109 ? 0.374 -18.318 -0.544 1.00 87.06 109 PRO A N 1
ATOM 894 C CA . PRO A 1 109 ? 0.942 -19.599 -0.935 1.00 87.06 109 PRO A CA 1
ATOM 895 C C . PRO A 1 109 ? 2.052 -19.368 -1.960 1.00 87.06 109 PRO A C 1
ATOM 897 O O . PRO A 1 109 ? 1.888 -18.559 -2.876 1.00 87.06 109 PRO A O 1
ATOM 900 N N . ASP A 1 110 ? 3.153 -20.095 -1.802 1.00 81.19 110 ASP A N 1
ATOM 901 C CA . ASP A 1 110 ? 4.205 -20.124 -2.805 1.00 81.19 110 ASP A CA 1
ATOM 902 C C . ASP A 1 110 ? 3.633 -20.693 -4.112 1.00 81.19 110 ASP A C 1
ATOM 904 O O . ASP A 1 110 ? 3.084 -21.798 -4.142 1.00 81.19 110 ASP A O 1
ATOM 908 N N . ALA A 1 111 ? 3.703 -19.895 -5.175 1.00 74.94 111 ALA A N 1
ATOM 909 C CA . ALA A 1 111 ? 3.276 -20.274 -6.518 1.00 74.94 111 ALA A CA 1
ATOM 910 C C . ALA A 1 111 ? 4.466 -20.690 -7.402 1.00 74.94 111 ALA A C 1
ATOM 912 O O . ALA A 1 111 ? 4.285 -20.945 -8.594 1.00 74.94 111 ALA A O 1
ATOM 913 N N . GLY A 1 112 ? 5.667 -20.766 -6.822 1.00 72.94 112 GLY A N 1
ATOM 914 C CA . GLY A 1 112 ? 6.926 -20.946 -7.519 1.00 72.94 112 GLY A CA 1
ATOM 915 C C . GLY A 1 112 ? 7.446 -19.651 -8.138 1.00 72.94 112 GLY A C 1
ATOM 916 O O . GLY A 1 112 ? 6.906 -18.557 -7.955 1.00 72.94 112 GLY A O 1
ATOM 917 N N . LEU A 1 113 ? 8.522 -19.793 -8.908 1.00 64.75 113 LEU A N 1
ATOM 918 C CA . LEU A 1 113 ? 9.126 -18.699 -9.656 1.00 64.75 113 LEU A CA 1
ATOM 919 C C . LEU A 1 113 ? 8.180 -18.214 -10.752 1.00 64.75 113 LEU A C 1
ATOM 921 O O . LEU A 1 113 ? 7.873 -18.928 -11.708 1.00 64.75 113 LEU A O 1
ATOM 925 N N . PHE A 1 114 ? 7.741 -16.968 -10.621 1.00 63.81 114 PHE A N 1
ATOM 926 C CA . PHE A 1 114 ? 7.026 -16.285 -11.681 1.00 63.81 114 PHE A CA 1
ATOM 927 C C . PHE A 1 114 ? 8.029 -15.724 -12.693 1.00 63.81 114 PHE A C 1
ATOM 929 O O . PHE A 1 114 ? 8.788 -14.807 -12.390 1.00 63.81 114 PHE A O 1
ATOM 936 N N . THR A 1 115 ? 8.029 -16.276 -13.907 1.00 57.66 115 THR A N 1
ATOM 937 C CA . THR A 1 115 ? 8.822 -15.754 -15.023 1.00 57.66 115 THR A CA 1
ATOM 938 C C . THR A 1 115 ? 7.962 -14.833 -15.876 1.00 57.66 115 THR A C 1
ATOM 940 O O . THR A 1 115 ? 7.006 -15.263 -16.523 1.00 57.66 115 THR A O 1
ATOM 943 N N . SER A 1 116 ? 8.322 -13.559 -15.922 1.00 54.69 116 SER A N 1
ATOM 944 C CA . SER A 1 116 ? 7.590 -12.546 -16.677 1.00 54.69 116 SER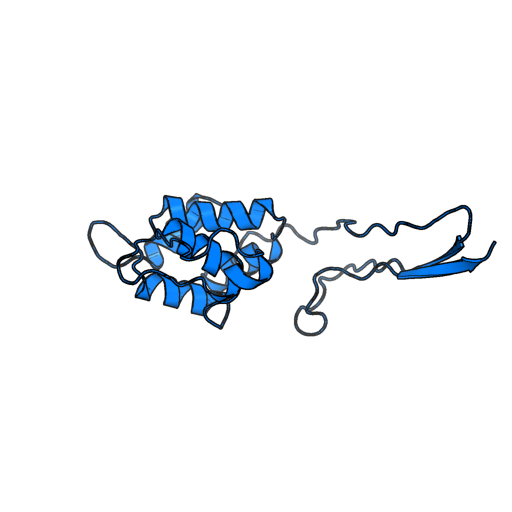 A CA 1
ATOM 945 C C . SER A 1 116 ? 8.528 -11.533 -17.302 1.00 54.69 116 SER A C 1
ATOM 947 O O . SER A 1 116 ? 9.430 -11.023 -16.645 1.00 54.69 116 SER A O 1
ATOM 949 N N . ARG A 1 117 ? 8.285 -11.205 -18.573 1.00 58.41 117 ARG A N 1
ATOM 950 C CA . ARG A 1 117 ? 9.075 -10.236 -19.334 1.00 58.41 117 ARG A CA 1
ATOM 951 C C . ARG A 1 117 ? 8.378 -8.878 -19.311 1.00 58.41 117 ARG A C 1
ATOM 953 O O . ARG A 1 117 ? 7.458 -8.656 -20.100 1.00 58.41 117 ARG A O 1
ATOM 960 N N . PHE A 1 118 ? 8.779 -7.997 -18.398 1.00 56.03 118 PHE A N 1
ATOM 961 C CA . PHE A 1 118 ? 8.127 -6.691 -18.230 1.00 56.03 118 PHE A CA 1
ATOM 962 C C . PHE A 1 118 ? 8.857 -5.523 -18.893 1.00 56.03 118 PHE A C 1
ATOM 964 O O . PHE A 1 118 ? 8.221 -4.511 -19.189 1.00 56.03 118 PHE A O 1
ATOM 971 N N . ASP A 1 119 ? 10.134 -5.683 -19.230 1.00 63.59 119 ASP A N 1
ATOM 972 C CA . ASP A 1 119 ? 10.928 -4.576 -19.750 1.00 63.59 119 ASP A CA 1
ATOM 973 C C . ASP A 1 119 ? 10.939 -4.569 -21.283 1.00 63.59 119 ASP A C 1
ATOM 975 O O . ASP A 1 119 ? 11.238 -5.563 -21.953 1.00 63.59 119 ASP A O 1
ATOM 979 N N . ARG A 1 120 ? 10.579 -3.418 -21.859 1.00 68.12 120 ARG A N 1
ATOM 980 C CA . ARG A 1 120 ? 10.650 -3.150 -23.300 1.00 68.12 120 ARG A CA 1
ATOM 981 C C . ARG A 1 120 ? 11.591 -1.982 -23.536 1.00 68.12 120 ARG A C 1
ATOM 983 O O . ARG A 1 120 ? 11.434 -0.934 -22.917 1.00 68.12 120 ARG A O 1
ATOM 990 N N . ILE A 1 121 ? 12.503 -2.134 -24.491 1.00 73.75 121 ILE A N 1
ATOM 991 C CA . ILE A 1 121 ? 13.362 -1.044 -24.957 1.00 73.75 121 ILE A CA 1
ATOM 992 C C . ILE A 1 121 ? 12.851 -0.566 -26.308 1.00 73.75 121 ILE A C 1
ATOM 994 O O . ILE A 1 121 ? 12.827 -1.317 -27.284 1.00 73.75 121 ILE A O 1
ATOM 998 N N . TYR A 1 122 ? 12.447 0.699 -26.354 1.00 81.44 122 TYR A N 1
ATOM 999 C CA . TYR A 1 122 ? 12.062 1.383 -27.582 1.00 81.44 122 TYR A CA 1
ATOM 1000 C C . TYR A 1 122 ? 13.263 2.172 -28.107 1.00 81.44 122 TYR A C 1
ATOM 1002 O O . TYR A 1 122 ? 13.927 2.873 -27.346 1.00 81.44 122 TYR A O 1
ATOM 1010 N N . TYR A 1 123 ? 13.542 2.068 -29.405 1.00 87.12 123 TYR A N 1
ATOM 1011 C CA . TYR A 1 123 ? 14.631 2.789 -30.064 1.00 87.12 123 TYR A CA 1
ATOM 1012 C C . TYR A 1 123 ? 14.213 3.230 -31.469 1.00 87.12 123 TYR A C 1
ATOM 1014 O O . TYR A 1 123 ? 13.301 2.658 -32.068 1.00 87.12 123 TYR A O 1
ATOM 1022 N N . ASN A 1 124 ? 14.878 4.256 -32.002 1.00 91.06 124 ASN A N 1
ATOM 1023 C CA . ASN A 1 124 ? 14.650 4.704 -33.372 1.00 91.06 124 ASN A CA 1
ATOM 1024 C C . ASN A 1 124 ? 15.444 3.832 -34.353 1.00 91.06 124 ASN A C 1
ATOM 1026 O O . ASN A 1 124 ? 16.656 4.000 -34.496 1.00 91.06 124 ASN A O 1
ATOM 1030 N N . SER A 1 125 ? 14.749 2.955 -35.075 1.00 89.69 125 SER A N 1
ATOM 1031 C CA . SER A 1 125 ? 15.351 2.052 -36.063 1.00 89.69 125 SER A CA 1
ATOM 1032 C C . SER A 1 125 ? 15.934 2.753 -37.295 1.00 89.69 125 SER A C 1
ATOM 1034 O O . SER A 1 125 ? 16.570 2.098 -38.110 1.00 89.69 125 SER A O 1
ATOM 1036 N N . GLN A 1 126 ? 15.705 4.059 -37.473 1.00 94.44 126 GLN A N 1
ATOM 1037 C CA . GLN A 1 126 ? 16.303 4.844 -38.559 1.00 94.44 126 GLN A CA 1
ATOM 1038 C C . GLN A 1 126 ? 17.675 5.421 -38.199 1.00 94.44 126 GLN A C 1
ATOM 1040 O O . GLN A 1 126 ? 18.387 5.884 -39.083 1.00 94.44 126 GLN A O 1
ATOM 1045 N N . SER A 1 127 ? 18.039 5.441 -36.916 1.00 93.31 127 SER A N 1
ATOM 1046 C CA . SER A 1 127 ? 19.280 6.077 -36.445 1.00 93.31 127 SER A CA 1
ATOM 1047 C C . SER A 1 127 ? 20.140 5.152 -35.594 1.00 93.31 127 SER A C 1
ATOM 1049 O O . SER A 1 127 ? 21.322 5.426 -35.403 1.00 93.31 127 SER A O 1
ATOM 1051 N N . LEU A 1 128 ? 19.557 4.075 -35.068 1.00 94.50 128 LEU A N 1
ATOM 1052 C CA . LEU A 1 128 ? 20.209 3.146 -34.160 1.00 94.50 128 LEU A CA 1
ATOM 1053 C C . LEU A 1 128 ? 19.942 1.708 -34.598 1.00 94.50 128 LEU A C 1
ATOM 1055 O O . LEU A 1 128 ? 18.813 1.348 -34.928 1.00 94.50 128 LEU A O 1
ATOM 1059 N N . THR A 1 129 ? 20.978 0.879 -34.524 1.00 92.88 129 THR A N 1
ATOM 1060 C CA . THR A 1 129 ? 20.887 -0.577 -34.648 1.00 92.88 129 THR A CA 1
ATOM 1061 C C . THR A 1 129 ? 21.302 -1.213 -33.322 1.00 92.88 129 THR A C 1
ATOM 1063 O O . THR A 1 129 ? 22.398 -0.920 -32.838 1.00 92.88 129 THR A O 1
ATOM 1066 N N . PRO A 1 130 ? 20.466 -2.062 -32.701 1.00 89.62 130 PRO A N 1
ATOM 1067 C CA . PRO A 1 130 ? 20.850 -2.798 -31.505 1.00 89.62 130 PRO A CA 1
ATOM 1068 C C . PRO A 1 130 ? 21.923 -3.830 -31.865 1.00 89.62 130 PRO A C 1
ATOM 1070 O O . PRO A 1 130 ? 21.761 -4.607 -32.803 1.00 89.62 130 PRO A O 1
ATOM 1073 N N . VAL A 1 131 ? 23.024 -3.822 -31.120 1.00 91.81 131 VAL A N 1
ATOM 1074 C CA . VAL A 1 131 ? 24.187 -4.697 -31.333 1.00 91.81 131 VAL A CA 1
ATOM 1075 C C . VAL A 1 131 ? 24.181 -5.850 -30.338 1.00 91.81 131 VAL A C 1
ATOM 1077 O O . VAL A 1 131 ? 24.442 -6.993 -30.704 1.00 91.81 131 VAL A O 1
ATOM 1080 N N . THR A 1 132 ? 23.841 -5.554 -29.085 1.00 87.06 132 THR A N 1
ATOM 1081 C CA . THR A 1 132 ? 23.869 -6.532 -27.997 1.00 87.06 132 THR A CA 1
ATOM 1082 C C . THR A 1 132 ? 22.691 -6.289 -27.075 1.00 87.06 132 THR A C 1
ATOM 1084 O O . THR A 1 132 ? 22.403 -5.138 -26.749 1.00 87.06 132 THR A O 1
ATOM 1087 N N . ILE A 1 133 ? 22.034 -7.363 -26.643 1.00 79.31 133 ILE A N 1
ATOM 1088 C CA . ILE A 1 133 ? 20.980 -7.340 -25.629 1.00 79.31 133 ILE A CA 1
ATOM 1089 C C . ILE A 1 133 ? 21.483 -8.171 -24.452 1.00 79.31 133 ILE A C 1
ATOM 1091 O O . ILE A 1 133 ? 21.798 -9.347 -24.628 1.00 79.31 133 ILE A O 1
ATOM 1095 N N . THR A 1 134 ? 21.570 -7.569 -23.272 1.00 77.19 134 THR A N 1
ATOM 1096 C CA . THR A 1 134 ? 21.749 -8.297 -22.018 1.00 77.19 134 THR A CA 1
ATOM 1097 C C . THR A 1 134 ? 20.361 -8.653 -21.513 1.00 77.19 134 THR A C 1
ATOM 1099 O O . THR A 1 134 ? 19.620 -7.778 -21.063 1.00 77.19 134 THR A O 1
ATOM 1102 N N . ASP A 1 135 ? 20.008 -9.928 -21.656 1.00 68.75 135 ASP A N 1
ATOM 1103 C CA . ASP A 1 135 ? 18.797 -10.507 -21.083 1.00 68.75 135 ASP A CA 1
ATOM 1104 C C . ASP A 1 135 ? 19.187 -11.195 -19.775 1.00 68.75 135 ASP A C 1
ATOM 1106 O O . ASP A 1 135 ? 19.989 -12.131 -19.754 1.00 68.75 135 ASP A O 1
ATOM 1110 N N . THR A 1 136 ? 18.692 -10.669 -18.670 1.00 63.34 136 THR A N 1
ATOM 1111 C CA . THR A 1 136 ? 18.953 -11.172 -17.328 1.00 63.34 136 THR A CA 1
ATOM 1112 C C . THR A 1 136 ? 17.868 -12.194 -16.997 1.00 63.34 136 THR A C 1
ATOM 1114 O O . THR A 1 136 ? 16.860 -11.901 -16.363 1.00 63.34 136 THR A O 1
ATOM 1117 N N . THR A 1 137 ? 18.062 -13.425 -17.470 1.00 60.78 137 THR A N 1
ATOM 1118 C CA . THR A 1 137 ? 17.267 -14.579 -17.035 1.00 60.78 137 THR A CA 1
ATOM 1119 C C . THR A 1 137 ? 17.869 -15.141 -15.753 1.00 60.78 137 THR A C 1
ATOM 1121 O O . THR A 1 137 ? 19.019 -15.578 -15.772 1.00 60.78 137 THR A O 1
ATOM 1124 N N . SER A 1 138 ? 17.101 -15.146 -14.665 1.00 60.88 138 SER A N 1
ATOM 1125 C CA . SER A 1 138 ? 17.473 -15.789 -13.400 1.00 60.88 138 SER A CA 1
ATOM 1126 C C . SER A 1 138 ? 16.536 -16.962 -13.121 1.00 60.88 138 SER A C 1
ATOM 1128 O O . SER A 1 138 ? 15.320 -16.839 -13.283 1.00 60.88 138 SER A O 1
ATOM 1130 N N . ASP A 1 139 ? 17.100 -18.097 -12.723 1.00 64.19 139 ASP A N 1
ATOM 1131 C CA . ASP A 1 139 ? 16.395 -19.272 -12.205 1.00 64.19 139 ASP A CA 1
ATOM 1132 C C . ASP A 1 139 ? 16.240 -19.239 -10.676 1.00 64.19 139 ASP A C 1
ATOM 1134 O O . ASP A 1 139 ? 15.596 -20.115 -10.105 1.00 64.19 139 ASP A O 1
ATOM 1138 N N . GLU A 1 140 ? 16.759 -18.197 -10.024 1.00 64.69 140 GLU A N 1
ATOM 1139 C CA . GLU A 1 140 ? 16.544 -17.903 -8.609 1.00 64.69 140 GLU A CA 1
ATOM 1140 C C . GLU A 1 140 ? 15.922 -16.504 -8.421 1.00 64.69 140 GLU A C 1
ATOM 1142 O O . GLU A 1 140 ? 16.160 -15.605 -9.238 1.00 64.69 140 GLU A O 1
ATOM 1147 N N . PRO A 1 141 ? 15.119 -16.272 -7.364 1.00 61.22 141 PRO A N 1
ATOM 1148 C CA . PRO A 1 141 ? 14.590 -14.943 -7.067 1.00 61.22 141 PRO A CA 1
ATOM 1149 C C . PRO A 1 141 ? 15.732 -13.957 -6.793 1.00 61.22 141 PRO A C 1
ATOM 1151 O O . PRO A 1 141 ? 16.675 -14.292 -6.074 1.00 61.22 141 PRO A O 1
ATOM 1154 N N . CYS A 1 142 ? 15.643 -12.727 -7.309 1.00 62.50 142 CYS A N 1
ATOM 1155 C CA . CYS A 1 142 ? 16.608 -11.689 -6.953 1.00 62.50 142 CYS A CA 1
ATOM 1156 C C . CYS A 1 142 ? 16.586 -11.454 -5.433 1.00 62.50 142 CYS A C 1
ATOM 1158 O O . CYS A 1 142 ? 15.517 -11.209 -4.869 1.00 62.50 142 CYS A O 1
ATOM 1160 N N . PRO A 1 143 ? 17.737 -11.513 -4.743 1.00 60.75 143 PRO A N 1
ATOM 1161 C CA . PRO A 1 143 ? 17.781 -11.192 -3.329 1.00 60.75 143 PRO A CA 1
ATOM 1162 C C . PRO A 1 143 ? 17.541 -9.689 -3.154 1.00 60.75 143 PRO A C 1
ATOM 1164 O O . PRO A 1 143 ? 18.428 -8.883 -3.438 1.00 60.75 143 PRO A O 1
ATOM 1167 N N . ASN A 1 144 ? 16.363 -9.321 -2.635 1.00 54.03 144 ASN A N 1
ATOM 1168 C CA . ASN A 1 144 ? 15.979 -7.928 -2.347 1.00 54.03 144 ASN A CA 1
ATOM 1169 C C . ASN A 1 144 ? 17.003 -7.174 -1.478 1.00 54.03 144 ASN A C 1
ATOM 1171 O O . ASN A 1 144 ? 17.039 -5.946 -1.483 1.00 54.03 144 ASN A O 1
ATOM 1175 N N . GLU A 1 145 ? 17.822 -7.900 -0.712 1.00 54.00 145 GLU A N 1
ATOM 1176 C CA . GLU A 1 145 ? 18.899 -7.340 0.113 1.00 54.00 145 GLU A CA 1
ATOM 1177 C C . GLU A 1 145 ? 20.050 -6.747 -0.718 1.00 54.00 145 GLU A C 1
ATOM 1179 O O . GLU A 1 145 ? 20.704 -5.808 -0.267 1.00 54.00 145 GLU A O 1
ATOM 1184 N N . ASN A 1 146 ? 20.279 -7.270 -1.927 1.00 53.62 146 ASN A N 1
ATOM 1185 C CA . ASN A 1 146 ? 21.356 -6.842 -2.823 1.00 53.62 146 ASN A CA 1
ATOM 1186 C C . ASN A 1 146 ? 20.835 -5.997 -3.992 1.00 53.62 146 ASN A C 1
ATOM 1188 O O . ASN A 1 146 ? 21.501 -5.051 -4.400 1.00 53.62 146 ASN A O 1
ATOM 1192 N N . GLU A 1 147 ? 19.646 -6.320 -4.504 1.00 55.72 147 GLU A N 1
ATOM 1193 C CA . GLU A 1 147 ? 19.014 -5.644 -5.639 1.00 55.72 147 GLU A CA 1
ATOM 1194 C C . GLU A 1 147 ? 17.603 -5.197 -5.222 1.00 55.72 147 GLU A C 1
ATOM 1196 O O . GLU A 1 147 ? 16.654 -5.972 -5.323 1.00 55.72 147 GLU A O 1
ATOM 1201 N N . PRO A 1 148 ? 17.424 -3.959 -4.722 1.00 46.31 148 PRO A N 1
ATOM 1202 C CA . PRO A 1 148 ? 16.142 -3.481 -4.195 1.00 46.31 148 PRO A CA 1
ATOM 1203 C C . PRO A 1 148 ? 15.101 -3.183 -5.291 1.00 46.31 148 PRO A C 1
ATOM 1205 O O . PRO A 1 148 ? 14.053 -2.607 -4.995 1.00 46.31 148 PRO A O 1
ATOM 1208 N N . SER A 1 149 ? 15.416 -3.492 -6.554 1.00 51.16 149 SER A N 1
ATOM 1209 C CA . SER A 1 149 ? 14.529 -3.338 -7.701 1.00 51.16 149 SER A CA 1
ATOM 1210 C C . SER A 1 149 ? 14.200 -4.707 -8.285 1.00 51.16 149 SER A C 1
ATOM 1212 O O . SER A 1 149 ? 15.073 -5.413 -8.776 1.00 51.16 149 SER A O 1
ATOM 1214 N N . ASP A 1 150 ? 12.910 -5.031 -8.293 1.00 54.66 150 ASP A N 1
ATOM 1215 C CA . ASP A 1 150 ? 12.332 -6.295 -8.774 1.00 54.66 150 ASP A CA 1
ATOM 1216 C C . ASP A 1 150 ? 12.393 -6.453 -10.312 1.00 54.66 150 ASP A C 1
ATOM 1218 O O . ASP A 1 150 ? 11.772 -7.349 -10.888 1.00 54.66 150 ASP A O 1
ATOM 1222 N N . HIS A 1 151 ? 13.102 -5.547 -10.990 1.00 56.94 151 HIS A N 1
ATOM 1223 C CA . HIS A 1 151 ? 13.322 -5.544 -12.427 1.00 56.94 151 HIS A CA 1
ATOM 1224 C C . HIS A 1 151 ? 14.789 -5.842 -12.685 1.00 56.94 151 HIS A C 1
ATOM 1226 O O . HIS A 1 151 ? 15.670 -5.028 -12.407 1.00 56.94 151 HIS A O 1
ATOM 1232 N N . LEU A 1 152 ? 15.044 -7.013 -13.251 1.00 60.16 152 LEU A N 1
ATOM 1233 C CA . LEU A 1 152 ? 16.335 -7.311 -13.832 1.00 60.16 152 LEU A CA 1
ATOM 1234 C C . LEU A 1 152 ? 16.501 -6.431 -15.079 1.00 60.16 152 LEU A C 1
ATOM 1236 O O . LEU A 1 152 ? 15.739 -6.599 -16.032 1.00 60.16 152 LEU A O 1
ATOM 1240 N N . PRO A 1 153 ? 17.448 -5.473 -15.090 1.00 59.81 153 PRO A N 1
ATOM 1241 C CA . PRO A 1 153 ? 17.509 -4.487 -16.152 1.00 59.81 153 PRO A CA 1
ATOM 1242 C C . PRO A 1 153 ? 17.824 -5.183 -17.469 1.00 59.81 153 PRO A C 1
ATOM 1244 O O . PRO A 1 153 ? 18.899 -5.764 -17.639 1.00 59.81 153 PRO A O 1
ATOM 1247 N N . VAL A 1 154 ? 16.912 -5.070 -18.432 1.00 67.88 154 VAL A N 1
ATOM 1248 C CA . VAL A 1 154 ? 17.264 -5.335 -19.825 1.00 67.88 154 VAL A CA 1
ATOM 1249 C C . VAL A 1 154 ? 18.190 -4.205 -20.261 1.00 67.88 154 VAL A C 1
ATOM 1251 O O . VAL A 1 154 ? 17.823 -3.030 -20.208 1.00 67.88 154 VAL A O 1
ATOM 1254 N N . ALA A 1 155 ? 19.402 -4.543 -20.690 1.00 76.62 155 ALA A N 1
ATOM 1255 C CA . ALA A 1 155 ? 20.332 -3.572 -21.257 1.00 76.62 155 ALA A CA 1
ATOM 1256 C C . ALA A 1 155 ? 20.486 -3.825 -22.753 1.00 76.62 155 ALA A C 1
ATOM 1258 O O . ALA A 1 155 ? 20.567 -4.969 -23.196 1.00 76.62 155 ALA A O 1
ATOM 1259 N N . VAL A 1 156 ? 20.547 -2.758 -23.548 1.00 83.38 156 VAL A N 1
ATOM 1260 C CA . VAL A 1 156 ? 20.826 -2.853 -24.984 1.00 83.38 156 VAL A CA 1
ATOM 1261 C C . VAL A 1 156 ? 21.954 -1.900 -25.336 1.00 83.38 156 VAL A C 1
ATOM 1263 O O . VAL A 1 156 ? 21.932 -0.730 -24.965 1.00 83.38 156 VAL A O 1
ATOM 1266 N N . SER A 1 157 ? 22.939 -2.410 -26.066 1.00 89.94 157 SER A N 1
ATOM 1267 C CA . SER A 1 157 ? 23.969 -1.601 -26.715 1.00 89.94 157 SER A CA 1
ATOM 1268 C C . SER A 1 157 ? 23.548 -1.294 -28.146 1.00 89.94 157 SER A C 1
ATOM 1270 O O . SER A 1 157 ? 23.077 -2.187 -28.852 1.00 89.94 157 SER A O 1
ATOM 1272 N N . PHE A 1 158 ? 23.745 -0.053 -28.587 1.00 92.75 158 PHE A N 1
ATOM 1273 C CA . PHE A 1 158 ? 23.397 0.402 -29.934 1.00 92.75 158 PHE A CA 1
ATOM 1274 C C . PHE A 1 158 ? 24.635 0.871 -30.698 1.00 92.75 158 PHE A C 1
ATOM 1276 O O . PHE A 1 158 ? 25.573 1.401 -30.108 1.00 92.75 158 PHE A O 1
ATOM 1283 N N . THR A 1 159 ? 24.596 0.736 -32.019 1.00 94.62 159 THR A N 1
ATOM 1284 C CA . THR A 1 159 ? 25.466 1.463 -32.949 1.00 94.62 159 THR A CA 1
ATOM 1285 C C . THR A 1 159 ? 24.627 2.419 -33.783 1.00 94.62 159 THR A C 1
ATOM 1287 O O . THR A 1 159 ? 23.440 2.173 -34.009 1.00 94.62 159 THR A O 1
ATOM 1290 N N . THR A 1 160 ? 25.231 3.504 -34.259 1.00 93.69 160 THR A N 1
ATOM 1291 C CA . THR A 1 160 ? 24.613 4.350 -35.284 1.00 93.69 160 THR A CA 1
ATOM 1292 C C . THR A 1 160 ? 24.591 3.624 -36.625 1.00 93.69 160 THR A C 1
ATOM 1294 O O . THR A 1 160 ? 25.482 2.814 -36.898 1.00 93.69 160 THR A O 1
ATOM 1297 N N . ILE A 1 161 ? 23.566 3.914 -37.426 1.00 82.12 161 ILE A N 1
ATOM 1298 C CA . ILE A 1 161 ? 23.476 3.518 -38.841 1.00 82.12 161 ILE A CA 1
ATOM 1299 C C . ILE A 1 161 ? 24.298 4.486 -39.689 1.00 82.12 161 ILE A C 1
ATOM 1301 O O . ILE A 1 161 ? 24.235 5.702 -39.395 1.00 82.12 161 ILE A O 1
#

Radius of gyration: 20.36 Å; chains: 1; bounding box: 43×43×59 Å